Protein AF-A0A7S2UT57-F1 (afdb_monomer)

pLDDT: mean 90.27, std 11.5, range [42.41, 98.56]

Solvent-accessible surface area (backbone atoms only — not comparable to full-atom values): 6624 Å² total; per-residue (Å²): 132,82,98,66,74,80,83,48,71,66,46,47,42,54,55,35,57,73,71,70,54,62,89,68,49,42,60,54,52,60,57,47,61,70,35,68,68,50,49,47,50,56,49,50,58,50,51,51,43,42,75,74,65,48,89,64,83,57,59,47,76,49,35,85,85,38,102,81,44,81,52,65,49,81,45,72,49,90,82,43,59,59,58,50,23,58,72,74,75,42,85,70,65,68,97,57,67,90,58,78,86,77,80,125

Foldseek 3Di:
DPPDDDPDPVVQLVVVVVVPDPPPPSVVVVVCCPPPVVVVVVVVVVVVCVVVPDPDPDKDWDQPPDPVSPDIDIDHDPPCVCVVCVVVVHDDCDPDRPDDDPPD

Sequence (104 aa):
GRDQDIASHESLLEATAAVGLPEGRGAELLERAGDQEVKLALRQATDEAVNWGAFGAPTIFVTNLSPDRSQHHMFFGSDRFMLLARHIGQPWLGPCPGKPDSKY

Nearest PDB structures (foldseek):
  6o3t-assembly1_A  TM=2.274E-01  e=5.017E+00  Homo sapiens

Radius of gyration: 18.52 Å; Cα contacts (8 Å, |Δi|>4): 64; chains: 1; bounding box: 49×24×42 Å

InterPro domains:
  IPR001853 DSBA-like thioredoxin domain [PF01323] (2-88)
  IPR036249 Thioredoxin-like superfamily [SSF52833] (3-92)
  IPR051924 Glutathione S-transferase Kappa/NadH [PTHR42943] (2-95)

Structure (mmCIF, N/CA/C/O backbone):
data_AF-A0A7S2UT57-F1
#
_entry.id   AF-A0A7S2UT57-F1
#
loop_
_atom_site.group_PDB
_atom_site.id
_atom_site.type_symbol
_atom_site.label_atom_id
_atom_site.label_alt_id
_atom_site.label_comp_id
_atom_site.label_asym_id
_atom_site.label_entity_id
_atom_site.label_seq_id
_atom_site.pdbx_PDB_ins_code
_atom_site.Cartn_x
_atom_site.Cartn_y
_atom_site.Cartn_z
_atom_site.occupancy
_atom_site.B_iso_or_equiv
_atom_site.auth_seq_id
_atom_site.auth_comp_id
_atom_site.auth_asym_id
_atom_site.auth_atom_id
_atom_site.pdbx_PDB_model_num
ATOM 1 N N . GLY A 1 1 ? 10.828 -8.690 12.551 1.00 64.31 1 GLY A N 1
ATOM 2 C CA . GLY A 1 1 ? 9.556 -8.165 13.082 1.00 64.31 1 GLY A CA 1
ATOM 3 C C . GLY A 1 1 ? 9.433 -8.579 14.529 1.00 64.31 1 GLY A C 1
ATOM 4 O O . GLY A 1 1 ? 10.110 -9.525 14.915 1.00 64.31 1 GLY A O 1
ATOM 5 N N . ARG A 1 2 ? 8.625 -7.876 15.324 1.00 79.62 2 ARG A N 1
ATOM 6 C CA . ARG A 1 2 ? 8.139 -8.432 16.594 1.00 79.62 2 ARG A CA 1
ATOM 7 C C . ARG A 1 2 ? 7.001 -9.394 16.249 1.00 79.62 2 ARG A C 1
ATOM 9 O O . ARG A 1 2 ? 6.198 -9.060 15.383 1.00 79.62 2 ARG A O 1
ATOM 16 N N . ASP A 1 3 ? 6.983 -10.572 16.857 1.00 89.81 3 ASP A N 1
ATOM 17 C CA . ASP A 1 3 ? 5.930 -11.573 16.652 1.00 89.81 3 ASP A CA 1
ATOM 18 C C . ASP A 1 3 ? 4.750 -11.243 17.575 1.00 89.81 3 ASP A C 1
ATOM 20 O O . ASP A 1 3 ? 4.642 -11.749 18.689 1.00 89.81 3 ASP A O 1
ATOM 24 N N . GLN A 1 4 ? 3.964 -10.247 17.170 1.00 91.50 4 GLN A N 1
ATOM 25 C CA . GLN A 1 4 ? 2.835 -9.709 17.926 1.00 91.50 4 GLN A CA 1
ATOM 26 C C . GLN A 1 4 ? 1.557 -9.846 17.103 1.00 91.50 4 GLN A C 1
ATOM 28 O O . GLN A 1 4 ? 1.600 -9.889 15.872 1.00 91.50 4 GLN A O 1
ATOM 33 N N . ASP A 1 5 ? 0.420 -9.880 17.792 1.00 93.56 5 ASP A N 1
ATOM 34 C CA . ASP A 1 5 ? -0.882 -9.827 17.143 1.00 93.56 5 ASP A CA 1
ATOM 35 C C . ASP A 1 5 ? -1.069 -8.505 16.374 1.00 93.56 5 ASP A C 1
ATOM 37 O O . ASP A 1 5 ? -0.568 -7.452 16.767 1.00 93.56 5 ASP A O 1
ATOM 41 N N . ILE A 1 6 ? -1.785 -8.577 15.252 1.00 93.38 6 ILE A N 1
ATOM 42 C CA . ILE A 1 6 ? -2.098 -7.423 14.394 1.00 93.38 6 ILE A CA 1
ATOM 43 C C . ILE A 1 6 ? -3.590 -7.341 14.047 1.00 93.38 6 ILE A C 1
ATOM 45 O O . ILE A 1 6 ? 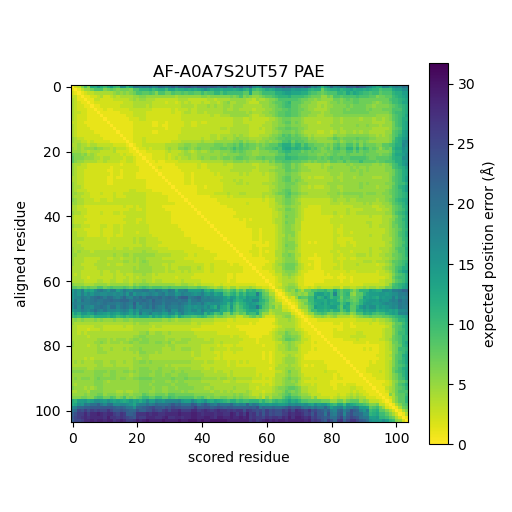-3.977 -6.558 13.181 1.00 93.38 6 ILE A O 1
ATOM 49 N N . ALA A 1 7 ? -4.422 -8.170 14.681 1.00 93.44 7 ALA A N 1
ATOM 50 C CA . ALA A 1 7 ? -5.858 -8.225 14.425 1.00 93.44 7 ALA A CA 1
ATOM 51 C C . ALA A 1 7 ? -6.684 -7.603 15.561 1.00 93.44 7 ALA A C 1
ATOM 53 O O . ALA A 1 7 ? -7.809 -7.156 15.327 1.00 93.44 7 ALA A O 1
ATOM 54 N N . SER A 1 8 ? -6.156 -7.569 16.784 1.00 94.62 8 SER A N 1
ATOM 55 C CA . SER A 1 8 ? -6.839 -7.004 17.940 1.00 94.62 8 SER A CA 1
ATOM 56 C C . SER A 1 8 ? -6.786 -5.481 17.947 1.00 94.62 8 SER A C 1
ATOM 58 O O . SER A 1 8 ? -5.825 -4.839 17.518 1.00 94.62 8 SER A O 1
ATOM 60 N N . HIS A 1 9 ? -7.844 -4.894 18.498 1.00 93.75 9 HIS A N 1
ATOM 61 C CA . HIS A 1 9 ? -7.945 -3.452 18.669 1.00 93.75 9 HIS A CA 1
ATOM 62 C C . HIS A 1 9 ? -6.813 -2.900 19.552 1.00 93.75 9 HIS A C 1
ATOM 64 O O . HIS A 1 9 ? -6.248 -1.857 19.246 1.00 93.75 9 HIS A O 1
ATOM 70 N N . GLU A 1 10 ? -6.444 -3.625 20.612 1.00 94.56 10 GLU A N 1
ATOM 71 C CA . GLU A 1 10 ? -5.371 -3.239 21.533 1.00 94.56 10 GLU A CA 1
ATOM 72 C C . GLU A 1 10 ? -4.009 -3.177 20.833 1.00 94.56 10 GLU A C 1
ATOM 74 O O . GLU A 1 10 ? -3.332 -2.151 20.912 1.00 94.56 10 GLU A O 1
ATOM 79 N N . SER A 1 11 ? -3.632 -4.219 20.081 1.00 94.69 11 SER A N 1
ATOM 80 C CA . SER A 1 11 ? -2.351 -4.235 19.363 1.00 94.69 11 SER A CA 1
ATOM 81 C C . SER A 1 11 ? -2.277 -3.154 18.283 1.00 94.69 11 SER A C 1
ATOM 83 O O . SER A 1 11 ? -1.230 -2.530 18.093 1.00 94.69 11 SER A O 1
ATOM 85 N N . LEU A 1 12 ? -3.394 -2.875 17.605 1.00 94.06 12 LEU A N 1
ATOM 86 C CA . LEU A 1 12 ? -3.470 -1.781 16.638 1.00 94.06 12 LEU A CA 1
ATOM 87 C C . LEU A 1 12 ? -3.328 -0.407 17.318 1.00 94.06 12 LEU A C 1
ATOM 89 O O . LEU A 1 12 ? -2.599 0.444 16.807 1.00 94.06 12 LEU A O 1
ATOM 93 N N . LEU A 1 13 ? -3.947 -0.190 18.484 1.00 93.81 13 LEU A N 1
ATOM 94 C CA . LEU A 1 13 ? -3.768 1.047 19.251 1.00 93.81 13 LEU A CA 1
ATOM 95 C C . LEU A 1 13 ? -2.320 1.221 19.730 1.00 93.81 13 LEU A C 1
ATOM 97 O O . LEU A 1 13 ? -1.762 2.307 19.549 1.00 93.81 13 LEU A O 1
ATOM 101 N N . GLU A 1 14 ? -1.683 0.167 20.252 1.00 93.00 14 GLU A N 1
ATOM 102 C CA . GLU A 1 14 ? -0.261 0.192 20.636 1.00 93.00 14 GLU A CA 1
ATOM 103 C C . GLU A 1 14 ? 0.620 0.599 19.444 1.00 93.00 14 GLU A C 1
ATOM 105 O O . GLU A 1 14 ? 1.474 1.484 19.561 1.00 93.00 14 GLU A O 1
ATOM 110 N N . ALA A 1 15 ? 0.368 0.014 18.267 1.00 93.00 15 ALA A N 1
ATOM 111 C CA . ALA A 1 15 ? 1.092 0.352 17.048 1.00 93.00 15 ALA A CA 1
ATOM 112 C C . ALA A 1 15 ? 0.897 1.825 16.645 1.00 93.00 15 ALA A C 1
ATOM 114 O O . ALA A 1 15 ? 1.870 2.491 16.286 1.00 93.00 15 ALA A O 1
ATOM 115 N N . THR A 1 16 ? -0.327 2.361 16.744 1.00 93.19 16 THR A N 1
ATOM 116 C CA . THR A 1 16 ? -0.594 3.781 16.442 1.00 93.19 16 THR A CA 1
ATOM 117 C C . THR A 1 16 ? 0.055 4.743 17.440 1.00 93.19 16 THR A C 1
ATOM 119 O O . THR A 1 16 ? 0.530 5.807 17.039 1.00 93.19 16 THR A O 1
ATOM 122 N N . ALA A 1 17 ? 0.141 4.375 18.721 1.00 91.44 17 ALA A N 1
ATOM 123 C CA . ALA A 1 17 ? 0.809 5.183 19.738 1.00 91.44 17 ALA A CA 1
ATOM 124 C C . ALA A 1 17 ? 2.334 5.223 19.526 1.00 91.44 17 ALA A C 1
ATOM 126 O O . ALA A 1 17 ? 2.965 6.267 19.696 1.00 91.44 17 ALA A O 1
ATOM 127 N N . ALA A 1 18 ? 2.928 4.109 19.085 1.00 92.44 18 ALA A N 1
ATOM 128 C CA . ALA A 1 18 ? 4.369 3.996 18.861 1.00 92.44 18 ALA A CA 1
ATOM 129 C C . ALA A 1 18 ? 4.900 4.880 17.714 1.00 92.44 18 ALA A C 1
ATOM 131 O O . ALA A 1 18 ? 6.094 5.178 17.675 1.00 92.44 18 ALA A O 1
ATOM 132 N N . VAL A 1 19 ? 4.037 5.306 16.784 1.00 91.88 19 VAL A N 1
ATOM 133 C CA . VAL A 1 19 ? 4.424 6.113 15.610 1.00 91.88 19 VAL A CA 1
ATOM 134 C C . VAL A 1 19 ? 4.269 7.627 15.817 1.00 91.88 19 VAL A C 1
ATOM 136 O O . VAL A 1 19 ? 4.424 8.393 14.868 1.00 91.88 19 VAL A O 1
ATOM 139 N N . GLY A 1 20 ? 3.996 8.077 17.048 1.00 89.38 20 GLY A N 1
ATOM 140 C CA . GLY A 1 20 ? 3.955 9.503 17.398 1.00 89.38 20 GLY A CA 1
ATOM 141 C C . GLY A 1 20 ? 2.720 10.250 16.887 1.00 89.38 20 GLY A C 1
ATOM 142 O O . GLY A 1 20 ? 2.778 11.462 16.677 1.00 89.38 20 GLY A O 1
ATOM 143 N N . LEU A 1 21 ? 1.608 9.544 16.659 1.00 91.75 21 LEU A N 1
ATOM 144 C CA . LEU A 1 21 ? 0.329 10.179 16.347 1.00 91.75 21 LEU A CA 1
ATOM 145 C C . LEU A 1 21 ? -0.194 10.982 17.555 1.00 91.75 21 LEU A C 1
ATOM 147 O O . LEU A 1 21 ? 0.060 10.593 18.697 1.00 91.75 21 LEU A O 1
ATOM 151 N N . PRO A 1 22 ? -0.955 12.072 17.328 1.00 93.38 22 PRO A N 1
ATOM 152 C CA . PRO A 1 22 ? -1.631 12.785 18.408 1.00 93.38 22 PRO A CA 1
ATOM 153 C C . PRO A 1 22 ? -2.538 11.865 19.235 1.00 93.38 22 PRO A C 1
ATOM 155 O O . PRO A 1 22 ? -3.099 10.897 18.713 1.00 93.38 22 PRO A O 1
ATOM 158 N N . GLU A 1 23 ? -2.723 12.197 20.513 1.00 91.19 23 GLU A N 1
ATOM 159 C CA . GLU A 1 23 ? -3.620 11.461 21.408 1.00 91.19 23 GLU A CA 1
ATOM 160 C C . GLU A 1 23 ? -5.035 11.349 20.810 1.00 91.19 23 GLU A C 1
ATOM 162 O O . GLU A 1 23 ? -5.543 12.283 20.190 1.00 91.19 23 GLU A O 1
ATOM 167 N N . GLY A 1 24 ? -5.655 10.172 20.931 1.00 92.56 24 GLY A N 1
ATOM 168 C CA . GLY A 1 24 ? -6.982 9.885 20.375 1.00 92.56 24 GLY A CA 1
ATOM 169 C C . GLY A 1 24 ? -7.021 9.656 18.857 1.00 92.56 24 GLY A C 1
ATOM 170 O O . GLY A 1 24 ? -7.937 8.990 18.374 1.00 92.56 24 GLY A O 1
ATOM 171 N N . ARG A 1 25 ? -6.007 10.099 18.094 1.00 95.94 25 ARG A N 1
ATOM 172 C CA . ARG A 1 25 ? -5.995 9.947 16.628 1.00 95.94 25 ARG A CA 1
ATOM 173 C C . ARG A 1 25 ? -5.959 8.487 16.184 1.00 95.94 25 ARG A C 1
ATOM 175 O O . ARG A 1 25 ? -6.582 8.143 15.185 1.00 95.94 25 ARG A O 1
ATOM 182 N N . GLY A 1 26 ? -5.242 7.633 16.913 1.00 95.75 26 GLY A N 1
ATOM 183 C CA . GLY A 1 26 ? -5.222 6.192 16.653 1.00 95.75 26 GLY A CA 1
ATOM 184 C C . GLY A 1 26 ? -6.621 5.578 16.731 1.00 95.75 26 GLY A C 1
ATOM 185 O O . GLY A 1 26 ? -7.060 4.936 15.783 1.00 95.75 26 GLY A O 1
ATOM 186 N N . ALA A 1 27 ? -7.353 5.854 17.814 1.00 95.88 27 ALA A N 1
ATOM 187 C CA . ALA A 1 27 ? -8.711 5.350 18.016 1.00 95.88 27 ALA A CA 1
ATOM 188 C C . ALA A 1 27 ? -9.679 5.823 16.919 1.00 95.88 27 ALA A C 1
ATOM 190 O O . ALA A 1 27 ? -10.403 5.002 16.359 1.00 95.88 27 ALA A O 1
ATOM 191 N N . GLU A 1 28 ? -9.623 7.107 16.546 1.00 97.00 28 GLU A N 1
ATOM 192 C CA . GLU A 1 28 ? -10.420 7.658 15.439 1.00 97.00 28 GLU A CA 1
ATOM 193 C C . GLU A 1 28 ? -10.136 6.929 14.113 1.00 97.00 28 GLU A C 1
ATOM 195 O O . GLU A 1 28 ? -11.054 6.574 13.377 1.00 97.00 28 GLU A O 1
ATOM 200 N N . LEU A 1 29 ? -8.862 6.671 13.793 1.00 96.31 29 LEU A N 1
ATOM 201 C CA . LEU A 1 29 ? -8.486 5.957 12.569 1.00 96.31 29 LEU A CA 1
ATOM 202 C C . LEU A 1 29 ? -8.965 4.499 12.575 1.00 96.31 29 LEU A C 1
ATOM 204 O O . LEU A 1 29 ? -9.395 4.001 11.534 1.00 96.31 29 LEU A O 1
ATOM 208 N N . LEU A 1 30 ? -8.902 3.823 13.726 1.00 95.56 30 LEU A N 1
ATOM 209 C CA . LEU A 1 30 ? -9.384 2.447 13.875 1.00 95.56 30 LEU A CA 1
ATOM 210 C C . LEU A 1 30 ? -10.906 2.363 13.718 1.00 95.56 30 LEU A C 1
ATOM 212 O O . LEU A 1 30 ? -11.392 1.431 13.082 1.00 95.56 30 LEU A O 1
ATOM 216 N N . GLU A 1 31 ? -11.652 3.333 14.249 1.00 96.88 31 GLU A N 1
ATOM 217 C CA . GLU A 1 31 ? -13.100 3.425 14.037 1.00 96.88 31 GLU A CA 1
ATOM 218 C C . GLU A 1 31 ? -13.418 3.616 12.546 1.00 96.88 31 GLU A C 1
ATOM 220 O O . GLU A 1 31 ? -14.172 2.834 11.960 1.00 96.88 31 GLU A O 1
ATOM 225 N N . ARG A 1 32 ? -12.737 4.569 11.895 1.00 97.44 32 ARG A N 1
ATOM 226 C CA . ARG A 1 32 ? -12.898 4.849 10.460 1.00 97.44 32 ARG A CA 1
ATOM 227 C C . ARG A 1 32 ? -12.511 3.688 9.548 1.00 97.44 32 ARG A C 1
ATOM 229 O O . ARG A 1 32 ? -13.007 3.605 8.429 1.00 97.44 32 ARG A O 1
ATOM 236 N N . ALA A 1 33 ? -11.670 2.752 9.989 1.00 96.12 33 ALA A N 1
ATOM 237 C CA . ALA A 1 33 ? -11.383 1.536 9.219 1.00 96.12 33 ALA A CA 1
ATOM 238 C C . ALA A 1 33 ? -12.647 0.680 8.971 1.00 96.12 33 ALA A C 1
ATOM 240 O O . ALA A 1 33 ? -12.696 -0.118 8.029 1.00 96.12 33 ALA A O 1
ATOM 241 N N . GLY A 1 34 ? -13.687 0.859 9.794 1.00 95.44 34 GLY A N 1
ATOM 242 C CA . GLY A 1 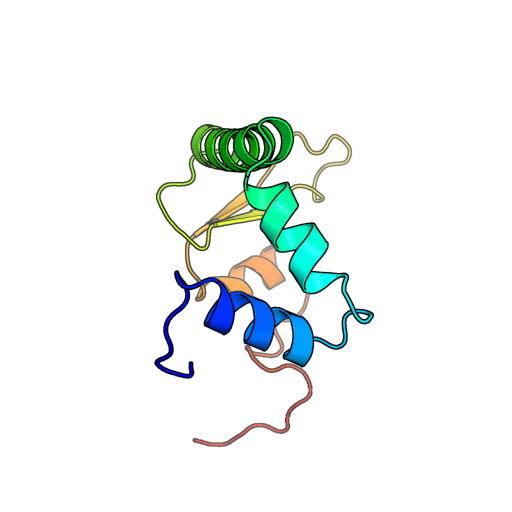34 ? -15.006 0.266 9.602 1.00 95.44 34 GLY A CA 1
ATOM 243 C C . GLY A 1 34 ? -15.847 0.926 8.504 1.00 95.44 34 GLY A C 1
ATOM 244 O O . GLY A 1 34 ? -16.760 0.263 7.989 1.00 95.44 34 GLY A O 1
ATOM 245 N N . ASP A 1 35 ? -15.530 2.165 8.117 1.00 98.38 35 ASP A N 1
ATOM 246 C CA . ASP A 1 35 ? -16.309 2.967 7.174 1.00 98.38 35 ASP A CA 1
ATOM 247 C C . ASP A 1 35 ? -16.336 2.338 5.781 1.00 98.38 35 ASP A C 1
ATOM 249 O O . ASP A 1 35 ? -15.348 1.794 5.273 1.00 98.38 35 ASP A O 1
ATOM 253 N N . GLN A 1 36 ? -17.484 2.467 5.115 1.00 98.38 36 GLN A N 1
ATOM 254 C CA . GLN A 1 36 ? -17.667 1.947 3.763 1.00 98.38 36 GLN A CA 1
ATOM 255 C C . GLN A 1 36 ? -16.704 2.599 2.763 1.00 98.38 36 GLN A C 1
ATOM 257 O O . GLN A 1 36 ? -16.202 1.922 1.869 1.00 98.38 36 GLN A O 1
ATOM 262 N N . GLU A 1 37 ? -16.427 3.894 2.927 1.00 98.25 37 GLU A N 1
ATOM 263 C CA . GLU A 1 37 ? -15.488 4.638 2.085 1.00 98.25 37 GLU A CA 1
ATOM 264 C C . GLU A 1 37 ? -14.064 4.076 2.198 1.00 98.25 37 GLU A C 1
ATOM 266 O O . GLU A 1 37 ? -13.426 3.819 1.179 1.00 98.25 37 GLU A O 1
ATOM 271 N N . VAL A 1 38 ? -13.587 3.798 3.417 1.00 98.38 38 VAL A N 1
ATOM 272 C CA . VAL A 1 38 ? -12.236 3.261 3.648 1.00 98.38 38 VAL A CA 1
ATOM 273 C C . VAL A 1 38 ? -12.106 1.843 3.089 1.00 98.38 38 VAL A C 1
ATOM 275 O O . VAL A 1 38 ? -11.126 1.530 2.408 1.00 98.38 38 VAL A O 1
ATOM 278 N N . LYS A 1 39 ? -13.120 0.994 3.297 1.00 98.31 39 LYS A N 1
ATOM 279 C CA . LYS A 1 39 ? -13.164 -0.358 2.712 1.00 98.31 39 LYS A CA 1
ATOM 280 C C . LYS A 1 39 ? -13.171 -0.325 1.186 1.00 98.31 39 LYS A C 1
ATOM 282 O O . LYS A 1 39 ? -12.483 -1.126 0.550 1.00 98.31 39 LYS A O 1
ATOM 287 N N . LEU A 1 40 ? -13.940 0.592 0.598 1.00 98.56 40 LEU A N 1
ATOM 288 C CA . LEU A 1 40 ? -13.994 0.767 -0.848 1.00 98.56 40 LEU A CA 1
ATOM 289 C C . LEU A 1 40 ? -12.644 1.241 -1.395 1.00 98.56 40 LEU A C 1
ATOM 291 O O . LEU A 1 40 ? -12.174 0.668 -2.373 1.00 98.56 40 LEU A O 1
ATOM 295 N N . ALA A 1 41 ? -12.002 2.212 -0.743 1.00 98.44 41 ALA A N 1
ATOM 296 C CA . ALA A 1 41 ? -10.688 2.709 -1.142 1.00 98.44 41 ALA A CA 1
ATOM 297 C C . ALA A 1 41 ? -9.617 1.603 -1.106 1.00 98.44 41 ALA A C 1
ATOM 299 O O . ALA A 1 41 ? -8.861 1.448 -2.065 1.00 98.44 41 ALA A O 1
ATOM 300 N N . LEU A 1 42 ? -9.590 0.779 -0.048 1.00 98.44 42 LEU A N 1
ATOM 301 C CA . LEU A 1 42 ? -8.671 -0.364 0.054 1.00 98.44 42 LEU A CA 1
ATOM 302 C C . LEU A 1 42 ? -8.890 -1.380 -1.078 1.00 98.44 42 LEU A C 1
ATOM 304 O O . LEU A 1 42 ? -7.930 -1.858 -1.691 1.00 98.44 42 LEU A O 1
ATOM 308 N N . ARG A 1 43 ? -10.157 -1.696 -1.376 1.00 98.50 43 ARG A N 1
ATOM 309 C CA . ARG A 1 43 ? -10.512 -2.594 -2.479 1.00 98.50 43 ARG A CA 1
ATOM 310 C C . ARG A 1 43 ? -10.089 -2.016 -3.827 1.00 98.50 43 ARG A C 1
ATOM 312 O O . ARG A 1 43 ? -9.432 -2.716 -4.583 1.00 98.50 43 ARG A O 1
ATOM 319 N N . GLN A 1 44 ? -10.419 -0.756 -4.107 1.00 98.50 44 GLN A N 1
ATOM 320 C CA . GLN A 1 44 ? -10.088 -0.093 -5.372 1.00 98.50 44 GLN A CA 1
ATOM 321 C C . GLN A 1 44 ? -8.579 -0.040 -5.618 1.00 98.50 44 GLN A C 1
ATOM 323 O O . GLN A 1 44 ? -8.145 -0.355 -6.720 1.00 98.50 44 GLN A O 1
ATOM 328 N N . ALA A 1 45 ? -7.780 0.277 -4.594 1.00 97.00 45 ALA A N 1
ATOM 329 C CA . ALA A 1 45 ? -6.322 0.262 -4.707 1.00 97.00 45 ALA A CA 1
ATOM 330 C C . ALA A 1 45 ? -5.778 -1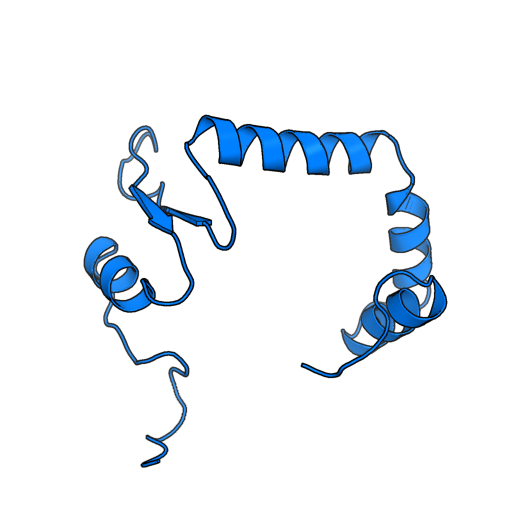.146 -5.025 1.00 97.00 45 ALA A C 1
ATOM 332 O O . ALA A 1 45 ? -4.827 -1.299 -5.791 1.00 97.00 45 ALA A O 1
ATOM 333 N N . THR A 1 46 ? -6.401 -2.188 -4.464 1.00 97.81 46 THR A N 1
ATOM 334 C CA . THR A 1 46 ? -6.035 -3.585 -4.749 1.00 97.81 46 THR A CA 1
ATOM 335 C C . THR A 1 46 ? -6.459 -3.993 -6.164 1.00 9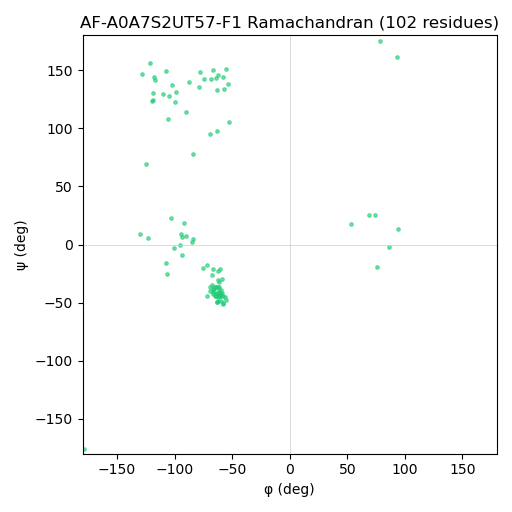7.81 46 THR A C 1
ATOM 337 O O . THR A 1 46 ? -5.664 -4.588 -6.889 1.00 97.81 46 THR A O 1
ATOM 340 N N . ASP A 1 47 ? -7.675 -3.631 -6.581 1.00 98.19 47 ASP A N 1
ATOM 341 C CA . ASP A 1 47 ? -8.196 -3.888 -7.927 1.00 98.19 47 ASP A CA 1
ATOM 342 C C . ASP A 1 47 ? -7.340 -3.174 -8.991 1.00 98.19 47 ASP A C 1
ATOM 344 O O . ASP A 1 47 ? -7.031 -3.761 -10.025 1.00 98.19 47 ASP A O 1
ATOM 348 N N . GLU A 1 48 ? -6.891 -1.940 -8.737 1.00 95.25 48 GLU A N 1
ATOM 349 C CA . GLU A 1 48 ? -5.964 -1.206 -9.611 1.00 95.25 48 GLU A CA 1
ATOM 350 C C . GLU A 1 48 ? -4.633 -1.949 -9.779 1.00 95.25 48 GLU A C 1
ATOM 352 O O . GLU A 1 48 ? -4.198 -2.180 -10.910 1.00 95.25 48 GLU A O 1
ATOM 357 N N . ALA A 1 49 ? -4.023 -2.402 -8.679 1.00 95.12 49 ALA A N 1
ATOM 358 C CA . ALA A 1 49 ? -2.784 -3.174 -8.737 1.00 95.12 49 ALA A CA 1
ATOM 359 C C . ALA A 1 49 ? -2.954 -4.474 -9.548 1.00 95.12 49 ALA A C 1
ATOM 361 O O . ALA A 1 49 ? -2.101 -4.796 -10.380 1.00 95.12 49 ALA A O 1
ATOM 362 N N . VAL A 1 50 ? -4.060 -5.201 -9.348 1.00 96.88 50 VAL A N 1
ATOM 363 C CA . VAL A 1 50 ? -4.382 -6.422 -10.111 1.00 96.88 50 VAL A CA 1
ATOM 364 C C . VAL A 1 50 ? -4.605 -6.108 -11.592 1.00 96.88 50 VAL A C 1
ATOM 366 O O . VAL A 1 50 ? -4.082 -6.820 -12.449 1.00 96.88 50 VAL A O 1
ATOM 369 N N . ASN A 1 51 ? -5.312 -5.021 -11.911 1.00 95.81 51 ASN A N 1
ATOM 370 C CA . ASN A 1 51 ? -5.534 -4.578 -13.290 1.00 95.81 51 ASN A CA 1
ATOM 371 C C . ASN A 1 51 ? -4.224 -4.222 -14.008 1.00 95.81 51 ASN A C 1
ATOM 373 O O . ASN A 1 51 ? -4.122 -4.401 -15.220 1.00 95.81 51 ASN A O 1
ATOM 377 N N . TRP A 1 52 ? -3.212 -3.753 -13.275 1.00 93.50 52 TRP A N 1
ATOM 378 C CA . TRP A 1 52 ? -1.866 -3.505 -13.803 1.00 93.50 52 TRP A CA 1
ATOM 379 C C . TRP A 1 52 ? -0.974 -4.760 -13.824 1.00 93.50 52 TRP A C 1
ATOM 381 O O . TRP A 1 52 ? 0.197 -4.687 -14.192 1.00 93.50 52 TRP A O 1
ATOM 391 N N . GLY A 1 53 ? -1.517 -5.928 -13.468 1.00 95.19 53 GLY A N 1
ATOM 392 C CA . GLY A 1 53 ? -0.834 -7.219 -13.565 1.00 95.19 53 GLY A CA 1
ATOM 393 C C . GLY A 1 53 ? -0.117 -7.672 -12.293 1.00 95.19 53 GLY A C 1
ATOM 394 O O . GLY A 1 53 ? 0.667 -8.622 -12.354 1.00 95.19 53 GLY A O 1
ATOM 395 N N . ALA A 1 54 ? -0.368 -7.040 -11.140 1.00 96.94 54 ALA A N 1
ATOM 396 C CA . ALA A 1 54 ? 0.156 -7.532 -9.870 1.00 96.94 54 ALA A CA 1
ATOM 397 C C . ALA A 1 54 ? -0.422 -8.920 -9.543 1.00 96.94 54 ALA A C 1
ATOM 399 O O . ALA A 1 54 ? -1.630 -9.142 -9.595 1.00 96.94 54 ALA A O 1
ATOM 400 N N . PHE A 1 55 ? 0.453 -9.844 -9.149 1.00 97.00 55 PHE A N 1
ATOM 401 C CA . PHE A 1 55 ? 0.096 -11.218 -8.764 1.00 97.00 55 PHE A CA 1
ATOM 402 C C . PHE A 1 55 ? 0.561 -11.580 -7.343 1.00 97.00 55 PHE A C 1
ATOM 404 O O . PHE A 1 55 ? 0.440 -12.723 -6.908 1.00 97.00 55 PHE A O 1
ATOM 411 N N . GLY A 1 56 ? 1.109 -10.610 -6.611 1.00 96.75 56 GLY A N 1
ATOM 412 C CA . GLY A 1 56 ? 1.586 -10.770 -5.243 1.00 96.75 56 GLY A CA 1
ATOM 413 C C . GLY A 1 56 ? 2.133 -9.460 -4.679 1.00 96.75 56 GLY A C 1
ATOM 414 O O . GLY A 1 56 ? 2.097 -8.419 -5.339 1.00 96.75 56 GLY A O 1
ATOM 415 N N . ALA A 1 57 ? 2.672 -9.515 -3.462 1.00 96.81 57 ALA A N 1
ATOM 416 C CA . ALA A 1 57 ? 3.266 -8.366 -2.786 1.00 96.81 57 ALA A CA 1
ATOM 417 C C . ALA A 1 57 ? 4.693 -8.670 -2.269 1.00 96.81 57 ALA A C 1
ATOM 419 O O . ALA A 1 57 ? 4.949 -9.797 -1.845 1.00 96.81 57 ALA A O 1
ATOM 420 N N . PRO A 1 58 ? 5.607 -7.676 -2.263 1.00 97.12 58 PRO A N 1
ATOM 421 C CA . PRO A 1 58 ? 5.412 -6.338 -2.820 1.00 97.12 58 PRO A CA 1
ATOM 422 C C . PRO A 1 58 ? 5.453 -6.346 -4.359 1.00 97.12 58 PRO A C 1
ATOM 424 O O . PRO A 1 58 ? 6.256 -7.052 -4.968 1.00 97.12 58 PRO A O 1
ATOM 427 N N . THR A 1 59 ? 4.603 -5.521 -4.972 1.00 97.12 59 THR A N 1
ATOM 428 C CA . THR A 1 59 ? 4.678 -5.138 -6.390 1.00 97.12 59 THR A CA 1
ATOM 429 C C . THR A 1 59 ? 4.873 -3.627 -6.454 1.00 97.12 59 THR A C 1
ATOM 431 O O . THR A 1 59 ? 4.167 -2.886 -5.772 1.00 97.12 59 THR A O 1
ATOM 434 N N . ILE A 1 60 ? 5.851 -3.171 -7.235 1.00 96.62 60 ILE A N 1
ATOM 435 C CA . ILE A 1 60 ? 6.243 -1.765 -7.350 1.00 96.62 60 ILE A CA 1
ATOM 436 C C . ILE A 1 60 ? 6.064 -1.329 -8.803 1.00 96.62 60 ILE A C 1
ATOM 438 O O . ILE A 1 60 ? 6.676 -1.906 -9.702 1.00 96.62 60 ILE A O 1
ATOM 442 N N . PHE A 1 61 ? 5.267 -0.286 -9.025 1.00 94.31 61 PHE A N 1
ATOM 443 C CA . PHE A 1 61 ? 5.064 0.320 -10.339 1.00 94.31 61 PHE A CA 1
ATOM 444 C C . PHE A 1 61 ? 5.817 1.648 -10.441 1.00 94.31 61 PHE A C 1
ATOM 446 O O . PHE A 1 61 ? 5.668 2.528 -9.595 1.00 94.31 61 PHE A O 1
ATOM 453 N N . VAL A 1 62 ? 6.622 1.805 -11.492 1.00 92.94 62 VAL 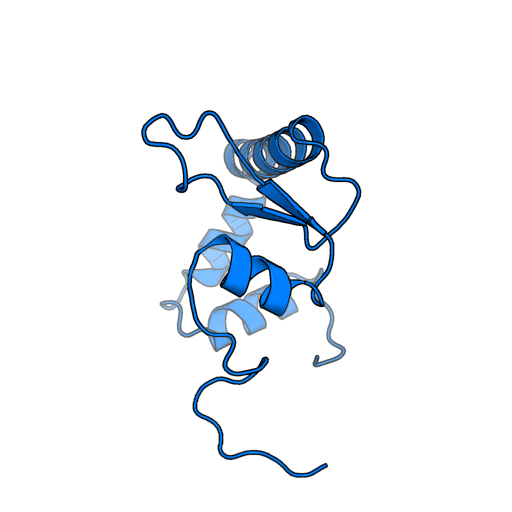A N 1
ATOM 454 C CA . VAL A 1 62 ? 7.340 3.046 -11.809 1.00 92.94 62 VAL A CA 1
ATOM 455 C C . VAL A 1 62 ? 6.654 3.715 -12.997 1.00 92.94 62 VAL A C 1
ATOM 457 O O . VAL A 1 62 ? 6.761 3.220 -14.114 1.00 92.94 62 VAL A O 1
ATOM 460 N N . THR A 1 63 ? 5.956 4.830 -12.763 1.00 86.50 63 THR A N 1
ATOM 461 C CA . THR A 1 63 ? 5.087 5.499 -13.759 1.00 86.50 63 THR A CA 1
ATOM 462 C C . THR A 1 63 ? 5.650 6.818 -14.302 1.00 86.50 63 THR A C 1
ATOM 464 O O . THR A 1 63 ? 5.175 7.335 -15.305 1.00 86.50 63 THR A O 1
ATOM 467 N N . ASN A 1 64 ? 6.648 7.415 -13.642 1.00 73.19 64 ASN A N 1
ATOM 468 C CA . ASN A 1 64 ? 7.074 8.803 -13.899 1.00 73.19 64 ASN A CA 1
ATOM 469 C C . ASN A 1 64 ? 8.194 8.938 -14.944 1.00 73.19 64 ASN A C 1
ATOM 471 O O . ASN A 1 64 ? 8.884 9.953 -14.975 1.00 73.19 64 ASN A O 1
ATOM 475 N N . LEU A 1 65 ? 8.405 7.916 -15.774 1.00 72.19 65 LEU A N 1
ATOM 476 C CA . LEU A 1 65 ? 9.437 7.938 -16.816 1.00 72.19 65 LEU A CA 1
ATOM 477 C C . LEU A 1 65 ? 8.906 8.411 -18.178 1.00 72.19 65 LEU A C 1
ATOM 479 O O . LEU A 1 65 ? 9.697 8.680 -19.076 1.00 72.19 65 LEU A O 1
ATOM 483 N N . SER A 1 66 ? 7.585 8.558 -18.322 1.00 67.56 66 SER A N 1
ATOM 484 C CA . SER A 1 66 ? 6.930 9.172 -19.483 1.00 67.56 66 SER A CA 1
ATOM 485 C C . SER A 1 66 ? 6.168 10.440 -19.056 1.00 67.56 66 SER A C 1
ATOM 487 O O . SER A 1 66 ? 5.578 10.445 -17.972 1.00 67.56 66 SER A O 1
ATOM 489 N N . PRO A 1 67 ? 6.160 11.526 -19.860 1.00 70.31 67 PRO A N 1
ATOM 490 C CA . PRO A 1 67 ? 5.465 12.774 -19.512 1.00 70.31 67 PRO A CA 1
ATOM 491 C C . PRO A 1 67 ? 3.960 12.606 -19.271 1.00 70.31 67 PRO A C 1
ATOM 493 O O . PRO A 1 67 ? 3.377 13.336 -18.475 1.00 70.31 67 PRO A O 1
ATOM 496 N N . ASP A 1 68 ? 3.344 11.635 -19.944 1.00 71.12 68 ASP A N 1
ATOM 497 C CA . ASP A 1 68 ? 1.922 11.304 -19.843 1.00 71.12 68 ASP A CA 1
ATOM 498 C C . ASP A 1 68 ? 1.633 10.161 -18.854 1.00 71.12 68 ASP A C 1
ATOM 500 O O . ASP A 1 68 ? 0.474 9.797 -18.667 1.00 71.12 68 ASP A O 1
ATOM 504 N N . ARG A 1 69 ? 2.675 9.598 -18.217 1.00 65.06 69 ARG A N 1
ATOM 505 C CA . ARG A 1 69 ? 2.618 8.434 -17.312 1.00 65.06 69 ARG A CA 1
ATOM 506 C C . ARG A 1 69 ? 1.923 7.205 -17.909 1.00 65.06 69 ARG A C 1
ATOM 508 O O . ARG A 1 69 ? 1.542 6.300 -17.168 1.00 65.06 69 ARG A O 1
ATOM 515 N N . SER A 1 70 ? 1.769 7.158 -19.233 1.00 67.19 70 SER A N 1
ATOM 516 C CA . SER A 1 70 ? 1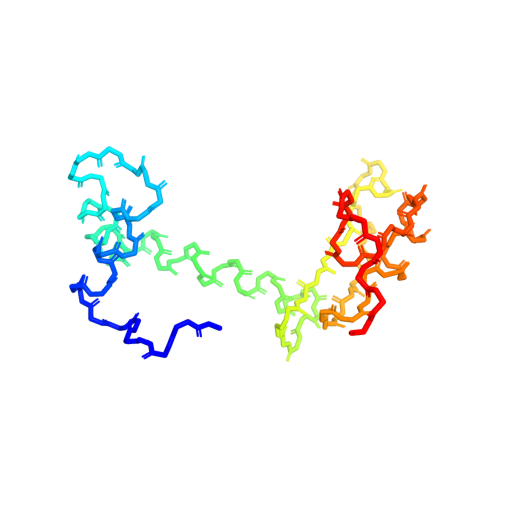.107 6.056 -19.938 1.00 67.19 70 SER A CA 1
ATOM 517 C C . SER A 1 70 ? 1.917 4.764 -19.859 1.00 67.19 70 SER A C 1
ATOM 519 O O . SER A 1 70 ? 1.363 3.666 -19.907 1.00 67.19 70 SER A O 1
ATOM 521 N N . GLN A 1 71 ? 3.235 4.893 -19.701 1.00 73.56 71 GLN A N 1
ATOM 522 C CA . GLN A 1 71 ? 4.143 3.771 -19.536 1.00 73.56 71 GLN A CA 1
ATOM 523 C C . GLN A 1 71 ? 4.487 3.582 -18.065 1.00 73.56 71 GLN A C 1
ATOM 525 O O . GLN A 1 71 ? 5.043 4.477 -17.421 1.00 73.56 71 GLN A O 1
ATOM 530 N N . HIS A 1 72 ? 4.202 2.383 -17.564 1.00 84.31 72 HIS A N 1
ATOM 531 C CA . HIS A 1 72 ? 4.648 1.923 -16.262 1.00 84.31 72 HIS A CA 1
ATOM 532 C C . HIS A 1 72 ? 5.552 0.701 -16.414 1.00 84.31 72 HIS A C 1
ATOM 534 O O . HIS A 1 72 ? 5.338 -0.147 -17.280 1.00 84.31 72 HIS A O 1
ATOM 540 N N . HIS A 1 73 ? 6.562 0.599 -15.554 1.00 92.50 73 HIS A N 1
ATOM 541 C CA . HIS A 1 73 ? 7.346 -0.622 -15.404 1.00 92.50 73 HIS A CA 1
ATOM 542 C C . HIS A 1 73 ? 7.042 -1.261 -14.054 1.00 92.50 73 HIS A C 1
ATOM 544 O O . HIS A 1 73 ? 7.095 -0.591 -13.021 1.00 92.50 73 HIS A O 1
ATOM 550 N N . MET A 1 74 ? 6.723 -2.552 -14.071 1.00 94.50 74 MET A N 1
ATOM 551 C CA . MET A 1 74 ? 6.396 -3.322 -12.877 1.00 94.50 74 MET A CA 1
ATOM 552 C C . MET A 1 74 ? 7.611 -4.123 -12.400 1.00 94.50 74 MET A C 1
ATOM 554 O O . MET A 1 74 ? 8.219 -4.866 -13.169 1.00 94.50 74 MET A O 1
ATOM 558 N N . PHE A 1 75 ? 7.920 -4.029 -11.108 1.00 96.81 75 PHE A N 1
ATOM 559 C CA . PHE A 1 75 ? 8.888 -4.878 -10.415 1.00 96.81 75 PHE A CA 1
ATOM 560 C C . PHE A 1 75 ? 8.178 -5.660 -9.305 1.00 96.81 75 PHE A C 1
ATOM 562 O O . PHE A 1 75 ? 7.554 -5.065 -8.432 1.00 96.81 75 PHE A O 1
ATOM 569 N N . PHE A 1 76 ? 8.292 -6.988 -9.317 1.00 97.75 76 PHE A N 1
ATOM 570 C CA . PHE A 1 76 ? 7.767 -7.856 -8.260 1.00 97.75 76 PHE A CA 1
ATOM 571 C C . PHE A 1 76 ? 8.891 -8.329 -7.331 1.00 97.75 76 PHE A C 1
ATOM 573 O O . PHE A 1 76 ? 9.953 -8.732 -7.812 1.00 97.75 76 PHE A O 1
ATOM 580 N N . GLY A 1 77 ? 8.626 -8.323 -6.022 1.00 97.25 77 GLY A N 1
ATOM 581 C CA . GLY A 1 77 ? 9.547 -8.773 -4.980 1.00 97.25 77 GLY A CA 1
ATOM 582 C C . GLY A 1 77 ? 10.402 -7.655 -4.377 1.00 97.25 77 GLY A C 1
ATOM 583 O O . GLY A 1 77 ? 10.572 -6.576 -4.944 1.00 97.25 77 GLY A O 1
ATOM 584 N N . SER A 1 78 ? 10.956 -7.917 -3.191 1.00 96.38 78 SER A N 1
ATOM 585 C CA . SER A 1 78 ? 11.812 -6.975 -2.453 1.00 96.38 78 SER A CA 1
ATOM 586 C C . SER A 1 78 ? 13.289 -7.021 -2.868 1.00 96.38 78 SER A C 1
ATOM 588 O O . SER A 1 78 ? 14.108 -6.319 -2.284 1.00 96.38 78 SER A O 1
ATOM 590 N N . ASP A 1 79 ? 13.656 -7.846 -3.849 1.00 95.69 79 ASP A N 1
ATOM 591 C CA . ASP A 1 79 ? 15.035 -8.061 -4.311 1.00 95.69 79 ASP A CA 1
ATOM 592 C C . ASP A 1 79 ? 15.375 -7.280 -5.597 1.00 95.69 79 ASP A C 1
ATOM 594 O O . ASP A 1 79 ? 16.518 -7.276 -6.058 1.00 95.69 79 ASP A O 1
ATOM 598 N N . ARG A 1 80 ? 14.401 -6.561 -6.173 1.00 96.44 80 ARG A N 1
ATOM 599 C CA . ARG A 1 80 ? 14.550 -5.858 -7.460 1.00 96.44 80 ARG A CA 1
ATOM 600 C C . ARG A 1 80 ? 14.973 -4.397 -7.355 1.00 96.44 80 ARG A C 1
ATOM 602 O O . ARG A 1 80 ? 15.066 -3.732 -8.384 1.00 96.44 80 ARG A O 1
ATOM 609 N N . PHE A 1 81 ? 15.296 -3.893 -6.165 1.00 96.12 81 PHE A N 1
ATOM 610 C CA . PHE A 1 81 ? 15.651 -2.480 -5.983 1.00 96.12 81 PHE A CA 1
ATOM 611 C C . PHE A 1 81 ? 16.893 -2.037 -6.770 1.00 96.12 81 PHE A C 1
ATOM 613 O O . PHE A 1 81 ? 16.920 -0.914 -7.263 1.00 96.12 81 PHE A O 1
ATOM 620 N N . MET A 1 82 ? 17.883 -2.914 -6.980 1.00 95.75 82 MET A N 1
ATOM 621 C CA . MET A 1 82 ? 19.028 -2.607 -7.850 1.00 95.75 82 MET A CA 1
ATOM 622 C C . MET A 1 82 ? 18.595 -2.380 -9.311 1.00 95.75 82 MET A C 1
ATOM 624 O O . MET A 1 82 ? 19.078 -1.457 -9.969 1.00 95.75 82 MET A O 1
ATOM 628 N N . LEU A 1 83 ? 17.672 -3.205 -9.825 1.00 95.94 83 LEU A N 1
ATOM 629 C CA . LEU A 1 83 ? 17.130 -3.051 -11.180 1.00 95.94 83 LEU A CA 1
ATOM 630 C C . LEU A 1 83 ? 16.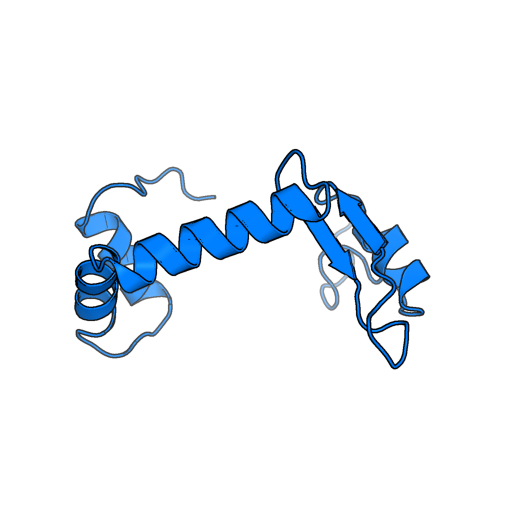247 -1.808 -11.280 1.00 95.94 83 LEU A C 1
ATOM 632 O O . LEU A 1 83 ? 16.348 -1.077 -12.261 1.00 95.94 83 LEU A O 1
ATOM 636 N N . LEU A 1 84 ? 15.438 -1.549 -10.249 1.00 95.56 84 LEU A N 1
ATOM 637 C CA . LEU A 1 84 ? 14.626 -0.343 -10.139 1.00 95.56 84 LEU A CA 1
ATOM 638 C C . LEU A 1 84 ? 15.513 0.904 -10.187 1.00 95.56 84 LEU A C 1
ATOM 640 O O . LEU A 1 84 ? 15.274 1.763 -11.028 1.00 95.56 84 LEU A O 1
ATOM 644 N N . ALA A 1 85 ? 16.566 0.979 -9.364 1.00 95.19 85 ALA A N 1
ATOM 645 C CA . ALA A 1 85 ? 17.506 2.102 -9.339 1.00 95.19 85 ALA A CA 1
ATOM 646 C C . ALA A 1 85 ? 18.120 2.352 -10.725 1.00 95.19 85 ALA A C 1
ATOM 648 O O . ALA A 1 85 ? 18.058 3.470 -11.237 1.00 95.19 85 ALA A O 1
ATOM 649 N N . ARG A 1 86 ? 18.598 1.289 -11.392 1.00 94.06 86 ARG A N 1
ATOM 650 C CA . ARG A 1 86 ? 19.097 1.371 -12.773 1.00 94.06 86 ARG A CA 1
ATOM 651 C C . ARG A 1 86 ? 18.032 1.885 -13.744 1.00 94.06 86 ARG A C 1
ATOM 653 O O . ARG A 1 86 ? 18.352 2.690 -14.613 1.00 94.06 86 ARG A O 1
ATOM 660 N N . HIS A 1 87 ? 16.792 1.422 -13.610 1.00 92.81 87 HIS A N 1
ATOM 661 C CA . HIS A 1 87 ? 15.685 1.805 -14.483 1.00 92.81 87 HIS A CA 1
ATOM 662 C C . HIS A 1 87 ? 15.307 3.286 -14.346 1.00 92.81 87 HIS A C 1
ATOM 664 O O . HIS A 1 87 ? 15.023 3.931 -15.350 1.00 92.81 87 HIS A O 1
ATOM 670 N N . ILE A 1 88 ? 15.377 3.845 -13.133 1.00 92.44 88 ILE A N 1
ATOM 671 C CA . ILE A 1 88 ? 15.110 5.271 -12.872 1.00 92.44 88 ILE A CA 1
ATOM 672 C C . ILE A 1 88 ? 16.359 6.165 -12.967 1.00 92.44 88 ILE A C 1
ATOM 674 O O . ILE A 1 88 ? 16.298 7.341 -12.613 1.00 92.44 88 ILE A O 1
ATOM 678 N N . GLY A 1 89 ? 17.500 5.626 -13.408 1.00 92.69 89 GLY A N 1
ATOM 679 C CA . GLY A 1 89 ? 18.750 6.380 -13.553 1.00 92.69 89 GLY A CA 1
ATOM 680 C C . GLY A 1 89 ? 19.393 6.820 -12.231 1.00 92.69 89 GLY A C 1
ATOM 681 O O . GLY A 1 89 ? 20.113 7.815 -12.211 1.00 92.69 89 GLY A O 1
ATOM 682 N N . GLN A 1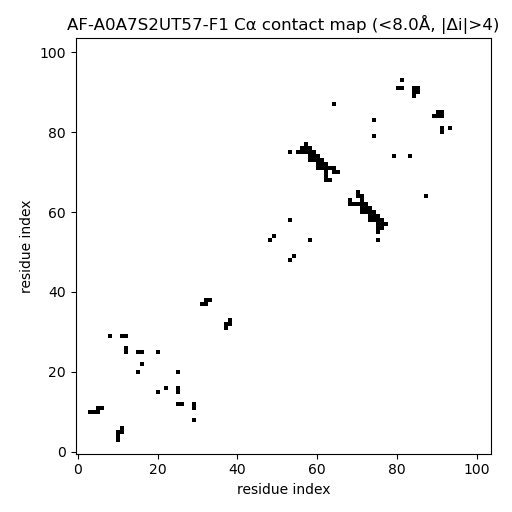 90 ? 19.137 6.108 -11.131 1.00 93.81 90 GLN A N 1
ATOM 683 C CA . GLN A 1 90 ? 19.692 6.389 -9.803 1.00 93.81 90 GLN A CA 1
ATOM 684 C C . GLN A 1 90 ? 20.765 5.357 -9.408 1.00 93.81 90 GLN A C 1
ATOM 686 O O . GLN A 1 90 ? 20.681 4.191 -9.811 1.00 93.81 90 GLN A O 1
ATOM 691 N N . PRO A 1 91 ? 21.774 5.736 -8.601 1.00 95.19 91 PRO A N 1
ATOM 692 C CA . PRO A 1 91 ? 22.739 4.783 -8.065 1.00 95.19 91 PRO A CA 1
ATOM 693 C C . PRO A 1 91 ? 22.085 3.844 -7.041 1.00 95.19 91 PRO A C 1
ATOM 695 O O . PRO A 1 91 ? 21.264 4.261 -6.225 1.00 95.19 91 PRO A O 1
ATOM 698 N N . TRP A 1 92 ? 22.493 2.573 -7.040 1.00 95.31 92 TRP A N 1
ATOM 699 C CA . TRP A 1 92 ? 22.131 1.628 -5.983 1.00 95.31 92 TRP A CA 1
ATOM 700 C C . TRP A 1 92 ? 23.178 1.664 -4.866 1.00 95.31 92 TRP A C 1
ATOM 702 O O . TRP A 1 92 ? 24.323 1.276 -5.081 1.00 95.31 92 TRP A O 1
ATOM 712 N N . LEU A 1 93 ? 22.780 2.112 -3.674 1.00 94.75 93 LEU A N 1
ATOM 713 C CA . LEU A 1 93 ? 23.653 2.259 -2.499 1.00 94.75 93 LEU A CA 1
ATOM 714 C C . LEU A 1 93 ? 23.453 1.133 -1.467 1.00 94.75 93 LEU A C 1
ATOM 716 O O . LEU A 1 93 ? 23.729 1.307 -0.282 1.00 94.75 93 LEU A O 1
ATOM 720 N N . GLY A 1 94 ? 22.929 -0.014 -1.907 1.00 93.50 94 GLY A N 1
ATOM 721 C CA . GLY A 1 94 ? 22.531 -1.103 -1.019 1.00 93.50 94 GLY A CA 1
ATOM 722 C C . GLY A 1 94 ? 21.181 -0.865 -0.321 1.00 93.50 94 GLY A C 1
ATOM 723 O O . GLY A 1 94 ? 20.573 0.196 -0.463 1.00 93.50 94 GLY A O 1
ATOM 724 N N . PRO A 1 95 ? 20.687 -1.859 0.441 1.00 92.75 95 PRO A N 1
ATOM 725 C CA . PRO A 1 95 ? 19.377 -1.800 1.101 1.00 92.75 95 PRO A CA 1
ATOM 726 C C . PRO A 1 95 ? 19.325 -0.827 2.290 1.00 92.75 95 PRO A C 1
ATOM 728 O O . PRO A 1 95 ? 18.242 -0.435 2.714 1.00 92.75 95 PRO A O 1
ATOM 731 N N . CYS A 1 96 ? 20.485 -0.437 2.826 1.00 91.38 96 CYS A N 1
ATOM 732 C CA . CYS A 1 96 ? 20.627 0.475 3.959 1.00 91.38 96 CYS A CA 1
ATOM 733 C C . CYS A 1 96 ? 21.542 1.654 3.579 1.00 91.38 96 CYS A C 1
ATOM 735 O O . CYS A 1 96 ? 22.663 1.735 4.091 1.00 91.38 96 CYS A O 1
ATOM 737 N N . PRO A 1 97 ? 21.101 2.556 2.683 1.00 89.88 97 PRO A N 1
ATOM 738 C CA . PRO A 1 97 ? 21.907 3.704 2.283 1.00 89.88 97 PRO A CA 1
ATOM 739 C C . PRO A 1 97 ? 22.294 4.546 3.509 1.00 89.88 97 PRO A C 1
ATOM 741 O O . PRO A 1 97 ? 21.459 4.830 4.367 1.00 89.88 97 PRO A O 1
ATOM 744 N N . GLY A 1 98 ? 23.566 4.941 3.605 1.00 83.62 98 GLY A N 1
ATOM 745 C CA . GLY A 1 98 ? 24.075 5.804 4.681 1.00 83.62 98 GLY A CA 1
ATOM 746 C C . GLY A 1 98 ? 24.519 5.090 5.964 1.00 83.62 98 GLY A C 1
ATOM 747 O O . GLY A 1 98 ? 25.025 5.752 6.869 1.00 83.62 98 GLY A O 1
ATOM 748 N N . LYS A 1 99 ? 24.390 3.759 6.058 1.00 78.06 99 LYS A N 1
ATOM 749 C CA . LYS A 1 99 ? 25.089 2.985 7.097 1.00 78.06 99 LYS A CA 1
ATOM 750 C C . LYS A 1 99 ? 26.487 2.596 6.592 1.00 78.06 99 LYS A C 1
ATOM 752 O O . LYS A 1 99 ? 26.603 2.246 5.420 1.00 78.06 99 LYS A O 1
ATOM 757 N N . PRO A 1 100 ? 27.542 2.652 7.430 1.00 66.69 100 PRO A N 1
ATOM 758 C CA . PRO A 1 100 ? 28.839 2.094 7.054 1.00 66.69 100 PRO A CA 1
ATOM 759 C C . PRO A 1 100 ? 28.670 0.608 6.719 1.00 66.69 100 PRO A C 1
ATOM 761 O O . PRO A 1 100 ? 27.857 -0.064 7.357 1.00 66.69 100 PRO A O 1
ATOM 764 N N . ASP A 1 101 ? 29.416 0.113 5.726 1.00 60.31 101 ASP A N 1
ATOM 765 C CA . ASP A 1 101 ? 29.355 -1.287 5.301 1.00 60.31 101 ASP A CA 1
ATOM 766 C C . ASP A 1 101 ? 29.556 -2.211 6.508 1.00 60.31 101 ASP A C 1
ATOM 768 O O . ASP A 1 101 ? 30.664 -2.380 7.024 1.00 60.31 101 ASP A O 1
ATOM 772 N N . SER A 1 102 ? 28.462 -2.823 6.961 1.00 55.16 102 SER A N 1
ATOM 773 C CA . SER A 1 102 ? 28.504 -3.948 7.882 1.00 55.16 102 SER A CA 1
ATOM 774 C C . SER A 1 102 ? 29.088 -5.115 7.100 1.00 55.16 102 SER A C 1
ATOM 776 O O . SER A 1 102 ? 28.374 -5.793 6.361 1.00 55.16 102 SER A O 1
ATOM 778 N N . LYS A 1 103 ? 30.402 -5.326 7.212 1.00 45.66 103 LYS A N 1
ATOM 779 C CA . LYS A 1 103 ? 31.015 -6.591 6.809 1.00 45.66 103 LYS A CA 1
ATOM 780 C C . LYS A 1 103 ? 30.442 -7.679 7.716 1.00 45.66 103 LYS A C 1
ATOM 782 O O . LYS A 1 103 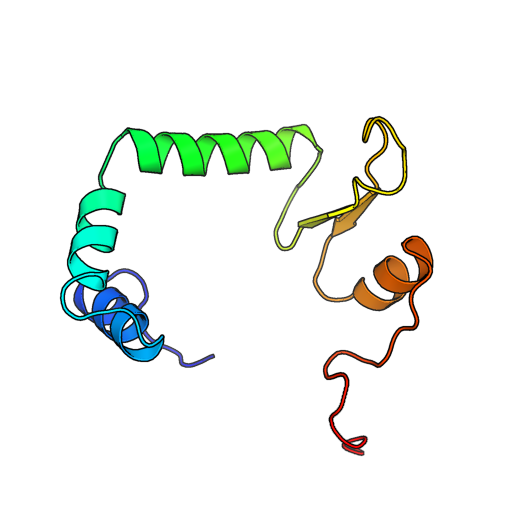? 30.934 -7.801 8.825 1.00 45.66 103 LYS A O 1
ATOM 787 N N . TYR A 1 104 ? 29.434 -8.388 7.204 1.00 42.41 104 TYR A N 1
ATOM 788 C CA . TYR A 1 104 ? 28.861 -9.650 7.695 1.00 42.41 104 TYR A CA 1
ATOM 789 C C . TYR A 1 104 ? 28.594 -9.744 9.201 1.00 42.41 104 TYR A C 1
ATOM 791 O O . TYR A 1 104 ? 29.548 -9.921 9.985 1.00 42.41 104 TYR A O 1
#

Secondary structure (DSSP, 8-state):
-----SSSHHHHHHHHHHTTPPTTHHHHHHHHTTSHHHHHHHHHHHHHHHHTT--SSSEEEE-TTSTT----EEEESTT-HHHHHHHTT-----SSTTS-----

Mean predicted aligned error: 5.95 Å

Organism: NCBI:txid94617